Protein AF-A0A854BTZ4-F1 (afdb_monomer)

Solvent-accessible surface area (backbone atoms only — not comparable to full-atom values): 6592 Å² total; per-residue (Å²): 135,83,84,82,66,86,71,86,52,91,55,49,68,60,52,60,68,70,57,70,59,76,93,55,62,86,62,93,75,89,84,86,82,86,55,75,89,82,40,83,89,51,96,61,85,88,71,92,70,82,75,73,60,47,76,40,60,68,85,58,55,70,68,63,51,50,58,51,47,55,53,28,57,77,69,72,34,46,45,29,44,32,43,68,36,81,88,43,100,74,53,46,79,46,70,44,81,106

Structure (mmCIF, N/CA/C/O backbone):
data_AF-A0A854BTZ4-F1
#
_entry.id   AF-A0A854BTZ4-F1
#
loop_
_atom_site.group_PDB
_atom_site.id
_atom_site.type_symbol
_atom_site.label_atom_id
_atom_site.label_alt_id
_atom_site.label_comp_id
_atom_site.label_asym_id
_atom_site.label_entity_id
_atom_site.label_seq_id
_atom_site.pdbx_PDB_ins_code
_atom_site.Cartn_x
_atom_site.Cartn_y
_atom_site.Cartn_z
_atom_site.occupancy
_atom_site.B_iso_or_equiv
_atom_site.auth_seq_id
_atom_site.auth_comp_id
_atom_site.auth_asym_id
_atom_site.auth_atom_id
_atom_site.pdbx_PDB_model_num
ATOM 1 N N . MET A 1 1 ? 33.727 6.574 -13.360 1.00 35.66 1 MET A N 1
ATOM 2 C CA . MET A 1 1 ? 33.778 6.510 -14.837 1.00 35.66 1 MET A CA 1
ATOM 3 C C . MET A 1 1 ? 32.358 6.367 -15.350 1.00 35.66 1 MET A C 1
ATOM 5 O O . MET A 1 1 ? 31.758 5.319 -15.155 1.00 35.66 1 MET A O 1
ATOM 9 N N . GLY A 1 2 ? 31.782 7.439 -15.895 1.00 45.03 2 GLY A N 1
ATOM 10 C CA . GLY A 1 2 ? 30.447 7.389 -16.491 1.00 45.03 2 GLY A CA 1
ATOM 11 C C . GLY A 1 2 ? 30.512 6.659 -17.828 1.00 45.03 2 GLY A C 1
ATOM 12 O O . GLY A 1 2 ? 31.281 7.054 -18.703 1.00 45.03 2 GLY A O 1
ATOM 13 N N . LEU A 1 3 ? 29.741 5.583 -17.973 1.00 44.03 3 LEU A N 1
ATOM 14 C CA . LEU A 1 3 ? 29.588 4.861 -19.233 1.00 44.03 3 LEU A CA 1
ATOM 15 C C . LEU A 1 3 ? 28.814 5.737 -20.227 1.00 44.03 3 LEU A C 1
ATOM 17 O O . LEU A 1 3 ? 27.596 5.639 -20.340 1.00 44.03 3 LEU A O 1
ATOM 21 N N . ASN A 1 4 ? 29.529 6.579 -20.972 1.00 48.88 4 ASN A N 1
ATOM 22 C CA . ASN A 1 4 ? 29.034 7.159 -22.219 1.00 48.88 4 ASN A CA 1
ATOM 23 C C . ASN A 1 4 ? 29.130 6.094 -23.324 1.00 48.88 4 ASN A C 1
ATOM 25 O O . ASN A 1 4 ? 29.910 6.200 -24.268 1.00 48.88 4 ASN A O 1
ATOM 29 N N . ALA A 1 5 ? 28.360 5.015 -23.178 1.00 54.53 5 ALA A N 1
ATOM 30 C CA . ALA A 1 5 ? 28.096 4.129 -24.299 1.00 54.53 5 ALA A CA 1
ATOM 31 C C . ALA A 1 5 ? 27.182 4.889 -25.268 1.00 54.53 5 ALA A C 1
ATOM 33 O O . ALA A 1 5 ? 26.160 5.432 -24.845 1.00 54.53 5 ALA A O 1
ATOM 34 N N . LYS A 1 6 ? 27.534 4.944 -26.560 1.00 53.62 6 LYS A N 1
ATOM 35 C CA . LYS A 1 6 ? 26.601 5.382 -27.608 1.00 53.62 6 LYS A CA 1
ATOM 36 C C . LYS A 1 6 ? 25.420 4.410 -27.608 1.00 53.62 6 LYS A C 1
ATOM 38 O O . LYS A 1 6 ? 25.469 3.348 -28.221 1.00 53.62 6 LYS A O 1
ATOM 43 N N . MET A 1 7 ? 24.389 4.753 -26.847 1.00 60.34 7 MET A N 1
ATOM 44 C CA . MET A 1 7 ? 23.129 4.032 -26.790 1.00 60.34 7 MET A CA 1
ATOM 45 C C . MET A 1 7 ? 22.394 4.297 -28.105 1.00 60.34 7 MET A C 1
ATOM 47 O O . MET A 1 7 ? 21.630 5.249 -28.213 1.00 60.34 7 MET A O 1
ATOM 51 N N . ASN A 1 8 ? 22.645 3.464 -29.117 1.00 75.06 8 ASN A N 1
ATOM 52 C CA . ASN A 1 8 ? 21.898 3.485 -30.386 1.00 75.06 8 ASN A CA 1
ATOM 53 C C . ASN A 1 8 ? 20.433 3.041 -30.209 1.00 75.06 8 ASN A C 1
ATOM 55 O O . ASN A 1 8 ? 19.639 3.085 -31.143 1.00 75.06 8 ASN A O 1
ATOM 59 N N . ASP A 1 9 ? 20.084 2.593 -29.008 1.00 77.50 9 ASP A N 1
ATOM 60 C CA . ASP A 1 9 ? 18.762 2.143 -28.628 1.00 77.50 9 ASP A CA 1
ATOM 61 C C . ASP A 1 9 ? 17.979 3.273 -27.955 1.00 77.50 9 ASP A C 1
ATOM 63 O O . ASP A 1 9 ? 18.139 3.561 -26.766 1.00 77.50 9 ASP A O 1
ATOM 67 N N . THR A 1 10 ? 17.090 3.898 -28.724 1.00 75.81 10 THR A N 1
ATOM 68 C CA . THR A 1 10 ? 16.231 5.001 -28.271 1.00 75.81 10 THR A CA 1
ATOM 69 C C . THR A 1 10 ? 15.344 4.619 -27.079 1.00 75.81 10 THR A C 1
ATOM 71 O O . THR A 1 10 ? 14.941 5.490 -26.310 1.00 75.81 10 THR A O 1
ATOM 74 N N . MET A 1 11 ? 15.055 3.326 -26.885 1.00 74.38 11 MET A N 1
ATOM 75 C CA . MET A 1 11 ? 14.204 2.816 -25.804 1.00 74.38 11 MET A CA 1
ATOM 76 C C . MET A 1 11 ? 14.989 2.218 -24.633 1.00 74.38 11 MET A C 1
ATOM 78 O O . MET A 1 11 ? 14.383 1.606 -23.749 1.00 74.38 11 MET A O 1
ATOM 82 N N . TYR A 1 12 ? 16.314 2.384 -24.590 1.00 79.81 12 TYR A N 1
ATOM 83 C CA . TYR A 1 12 ? 17.165 1.753 -23.580 1.00 79.81 12 TYR A CA 1
ATOM 84 C C . TYR A 1 12 ? 16.660 1.970 -22.147 1.00 79.81 12 TYR A C 1
ATOM 86 O O . TYR A 1 12 ? 16.472 1.007 -21.404 1.00 79.81 12 TYR A O 1
ATOM 94 N N . TYR A 1 13 ? 16.370 3.220 -21.772 1.00 74.31 13 TYR A N 1
ATOM 95 C CA . TYR A 1 13 ? 15.904 3.553 -20.424 1.00 74.31 13 TYR A CA 1
ATOM 96 C C . TYR A 1 13 ? 14.564 2.897 -20.091 1.00 74.31 13 TYR A C 1
ATOM 98 O O . TYR A 1 13 ? 14.404 2.364 -18.998 1.00 74.31 13 TYR A O 1
ATOM 106 N N . THR A 1 14 ? 13.620 2.878 -21.034 1.00 76.19 14 THR A N 1
ATOM 107 C CA . THR A 1 14 ? 12.326 2.211 -20.848 1.00 76.19 14 THR A CA 1
ATOM 108 C C . THR A 1 14 ? 12.513 0.714 -20.637 1.00 76.19 14 THR A C 1
ATOM 110 O O . THR A 1 14 ? 11.947 0.156 -19.702 1.00 76.19 14 THR A O 1
ATOM 113 N N . LYS A 1 15 ? 13.352 0.061 -21.449 1.00 81.94 15 LYS A N 1
ATOM 114 C CA . LYS A 1 15 ? 13.636 -1.371 -21.299 1.00 81.94 15 LYS A CA 1
ATOM 115 C C . LYS A 1 15 ? 14.312 -1.669 -19.967 1.00 81.94 15 LYS A C 1
ATOM 117 O O . LYS A 1 15 ? 13.815 -2.506 -19.223 1.00 81.94 15 LYS A O 1
ATOM 122 N N . ALA A 1 16 ? 15.371 -0.944 -19.620 1.00 80.25 16 ALA A N 1
ATOM 123 C CA . ALA A 1 16 ? 16.064 -1.111 -18.344 1.00 80.25 16 ALA A CA 1
ATOM 124 C C . ALA A 1 16 ? 15.112 -0.970 -17.145 1.00 80.25 16 ALA A C 1
ATOM 126 O O . ALA A 1 16 ? 15.215 -1.721 -16.181 1.00 80.25 16 ALA A O 1
ATOM 127 N N . ALA A 1 17 ? 14.154 -0.048 -17.225 1.00 77.00 17 ALA A N 1
ATOM 128 C CA . ALA A 1 17 ? 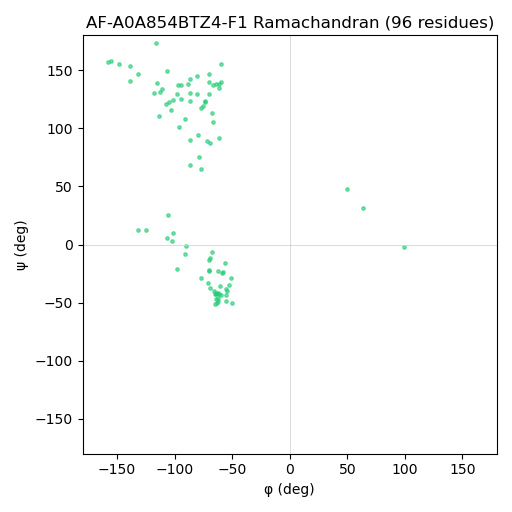13.206 0.188 -16.151 1.00 77.00 17 ALA A CA 1
ATOM 129 C C . ALA A 1 17 ? 12.088 -0.878 -16.084 1.00 77.00 17 ALA A C 1
ATOM 131 O O . ALA A 1 17 ? 11.602 -1.193 -14.994 1.00 77.00 17 ALA A O 1
ATOM 132 N N . LEU A 1 18 ? 11.723 -1.492 -17.216 1.00 80.19 18 LEU A N 1
ATOM 133 C CA . LEU A 1 18 ? 10.804 -2.638 -17.277 1.00 80.19 18 LEU A CA 1
ATOM 134 C C . LEU A 1 18 ? 11.427 -3.924 -16.717 1.00 80.19 18 LEU A C 1
ATOM 136 O O . LEU A 1 18 ? 10.722 -4.729 -16.111 1.00 80.19 18 LEU A O 1
ATOM 140 N N . TYR A 1 19 ? 12.738 -4.117 -16.878 1.00 81.50 19 TYR A N 1
ATOM 141 C CA . TYR A 1 19 ? 13.414 -5.289 -16.331 1.00 81.50 19 TYR A CA 1
ATOM 142 C C . TYR A 1 19 ? 13.572 -5.175 -14.807 1.00 81.50 19 TYR A C 1
ATOM 144 O O . TYR A 1 19 ? 14.119 -4.219 -14.255 1.00 81.50 19 TYR A O 1
ATOM 152 N N . LYS A 1 20 ? 13.048 -6.172 -14.090 1.00 78.56 20 LYS A N 1
ATOM 153 C CA . LYS A 1 20 ? 13.197 -6.311 -12.638 1.00 78.56 20 LYS A CA 1
ATOM 154 C C . LYS A 1 20 ? 14.378 -7.230 -12.347 1.00 78.56 20 LYS A C 1
ATOM 156 O O . LYS A 1 20 ? 14.544 -8.248 -13.013 1.00 78.56 20 LYS A O 1
ATOM 161 N N . SER A 1 21 ? 15.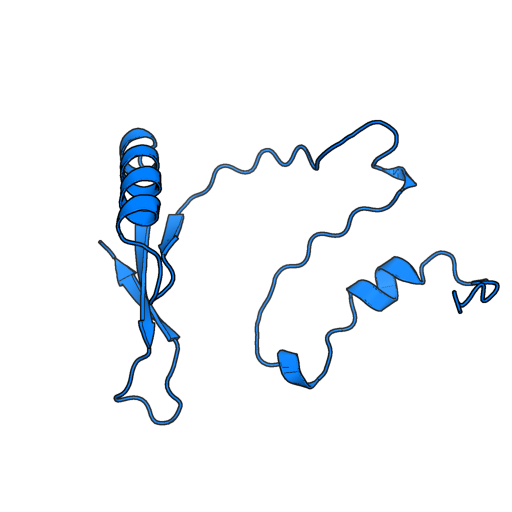200 -6.873 -11.361 1.00 81.19 21 SER A N 1
ATOM 162 C CA . SER A 1 21 ? 16.261 -7.774 -10.904 1.00 81.19 21 SER A CA 1
ATOM 163 C C . SER A 1 21 ? 15.631 -9.067 -10.357 1.00 81.19 21 SER A C 1
ATOM 165 O O . SER A 1 21 ? 14.636 -8.966 -9.630 1.00 81.19 21 SER A O 1
ATOM 167 N N . PRO A 1 22 ? 16.186 -10.257 -10.662 1.00 84.00 22 PRO A N 1
ATOM 168 C CA . PRO A 1 22 ? 15.623 -11.540 -10.231 1.00 84.00 22 PRO A CA 1
ATOM 169 C C . PRO A 1 22 ? 15.365 -11.617 -8.723 1.00 84.00 22 PRO A C 1
ATOM 171 O O . PRO A 1 22 ? 14.357 -12.168 -8.292 1.00 84.00 22 PRO A O 1
ATOM 174 N N . GLN A 1 23 ? 16.225 -10.981 -7.921 1.00 78.75 23 GLN A N 1
ATOM 175 C CA . GLN A 1 23 ? 16.097 -10.953 -6.462 1.00 78.75 23 GLN A CA 1
ATOM 176 C C . GLN A 1 23 ? 14.804 -10.273 -5.975 1.00 78.75 23 GLN A C 1
ATOM 178 O O . GLN A 1 23 ? 14.352 -10.567 -4.881 1.00 78.75 23 GLN A O 1
ATOM 183 N N . TRP A 1 24 ? 14.185 -9.405 -6.785 1.00 75.56 24 TRP A N 1
ATOM 184 C CA . TRP A 1 24 ? 12.937 -8.709 -6.453 1.00 75.56 24 TRP A CA 1
ATOM 185 C C . TRP A 1 24 ? 11.732 -9.264 -7.232 1.00 75.56 24 TRP A C 1
ATOM 187 O O . TRP A 1 24 ? 10.636 -8.713 -7.159 1.00 75.56 24 TRP A O 1
ATOM 197 N N . GLN A 1 25 ? 11.894 -10.345 -8.003 1.00 82.44 25 GLN A N 1
ATOM 198 C CA . GLN A 1 25 ? 10.842 -10.876 -8.882 1.00 82.44 25 GLN A CA 1
ATOM 199 C C . GLN A 1 25 ? 9.558 -11.266 -8.128 1.00 82.44 25 GLN A C 1
ATOM 201 O O . GLN A 1 25 ? 8.477 -11.261 -8.714 1.00 82.44 25 GLN A O 1
ATOM 206 N N . TYR A 1 26 ? 9.663 -11.577 -6.834 1.00 78.38 26 TYR A N 1
ATOM 207 C CA . TYR A 1 26 ? 8.525 -11.980 -6.011 1.00 78.38 26 TYR A CA 1
ATOM 208 C C . TYR A 1 26 ? 7.533 -10.841 -5.723 1.00 78.38 26 TYR A C 1
ATOM 210 O O . TYR A 1 26 ? 6.368 -11.123 -5.438 1.00 78.38 26 TYR A O 1
ATOM 218 N N . GLU A 1 27 ? 7.940 -9.569 -5.795 1.00 79.81 27 GLU A N 1
ATOM 219 C CA . GLU A 1 27 ? 7.011 -8.470 -5.515 1.00 79.81 27 GLU A CA 1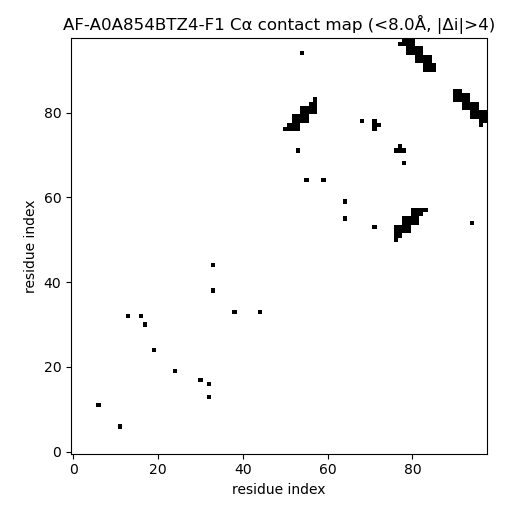
ATOM 220 C C . GLU A 1 27 ? 6.236 -8.065 -6.768 1.00 79.81 27 GLU A C 1
ATOM 222 O O . GLU A 1 27 ? 6.805 -7.775 -7.827 1.00 79.81 27 GLU A O 1
ATOM 227 N N . LYS A 1 28 ? 4.918 -7.970 -6.608 1.00 73.94 28 LYS A N 1
ATOM 228 C CA . LYS A 1 28 ? 4.001 -7.462 -7.625 1.00 73.94 28 LYS A CA 1
ATOM 229 C C . LYS A 1 28 ? 3.917 -5.942 -7.497 1.00 73.94 28 LYS A C 1
ATOM 231 O O . LYS A 1 28 ? 3.101 -5.429 -6.738 1.00 73.94 28 LYS A O 1
ATOM 236 N N . GLU A 1 29 ? 4.787 -5.236 -8.211 1.00 73.12 29 GLU A N 1
ATOM 237 C CA . GLU A 1 29 ? 4.886 -3.773 -8.160 1.00 73.12 29 GLU A CA 1
ATOM 238 C C . GLU A 1 29 ? 4.322 -3.110 -9.418 1.00 73.12 29 GLU A C 1
ATOM 240 O O . GLU A 1 29 ? 4.451 -3.632 -10.526 1.00 73.12 29 GLU A O 1
ATOM 245 N N . TRP A 1 30 ? 3.783 -1.903 -9.247 1.00 67.69 30 TRP A N 1
ATOM 246 C CA . TRP A 1 30 ? 3.507 -0.980 -10.345 1.00 67.69 30 TRP A CA 1
ATOM 247 C C . TRP A 1 30 ? 4.658 0.024 -10.444 1.00 67.69 30 TRP A C 1
ATOM 249 O O . TRP A 1 30 ? 5.025 0.637 -9.443 1.00 67.69 30 TRP A O 1
ATOM 259 N N . ARG A 1 31 ? 5.230 0.209 -11.640 1.00 72.62 31 ARG A N 1
ATOM 260 C CA . ARG A 1 31 ? 6.309 1.180 -11.884 1.00 72.62 31 ARG A CA 1
ATOM 261 C C . ARG A 1 31 ? 5.817 2.306 -12.784 1.00 72.62 31 ARG A C 1
ATOM 263 O O . ARG A 1 31 ? 5.240 2.052 -13.837 1.00 72.62 31 ARG A O 1
ATOM 270 N N . LEU A 1 32 ? 6.078 3.543 -12.376 1.00 70.62 32 LEU A N 1
ATOM 271 C CA . LEU A 1 32 ? 5.825 4.744 -13.168 1.00 70.62 32 LEU A CA 1
ATOM 272 C C . LEU A 1 32 ? 7.163 5.266 -13.697 1.00 70.62 32 LEU A C 1
ATOM 274 O O . LEU A 1 32 ? 8.066 5.551 -12.912 1.00 70.62 32 LEU A O 1
ATOM 278 N N . PHE A 1 33 ? 7.293 5.395 -15.019 1.00 70.31 33 PHE A N 1
ATOM 279 C CA . PHE A 1 33 ? 8.505 5.912 -15.657 1.00 70.31 33 PHE A CA 1
ATOM 280 C C . PHE A 1 33 ? 8.246 7.276 -16.283 1.00 70.31 33 PHE A C 1
ATOM 282 O O . PHE A 1 33 ? 7.273 7.470 -17.011 1.00 70.31 33 PHE A O 1
ATOM 289 N N . LEU A 1 34 ? 9.160 8.207 -16.036 1.00 62.09 34 LEU A N 1
ATOM 290 C CA . LEU A 1 34 ? 9.210 9.496 -16.708 1.00 62.09 34 LEU A CA 1
ATOM 291 C C . LEU A 1 34 ? 10.166 9.415 -17.894 1.00 62.09 34 LEU A C 1
ATOM 293 O O . LEU A 1 34 ? 11.333 9.069 -17.724 1.00 62.09 34 LEU A O 1
ATOM 297 N N . ASN A 1 35 ? 9.691 9.769 -19.087 1.00 59.19 35 ASN A N 1
ATOM 298 C CA . ASN A 1 35 ? 10.565 10.035 -20.226 1.00 59.19 35 ASN A CA 1
ATOM 299 C C . ASN A 1 35 ? 10.788 11.549 -20.341 1.00 59.19 35 ASN A C 1
ATOM 301 O O . ASN A 1 35 ? 9.839 12.325 -20.235 1.00 59.19 35 ASN A O 1
ATOM 305 N N . LYS A 1 36 ? 12.036 11.946 -20.608 1.00 54.19 36 LYS A N 1
ATOM 306 C CA . LYS A 1 36 ? 12.505 13.326 -20.787 1.00 54.19 36 LYS A CA 1
ATOM 307 C C . LYS A 1 36 ? 11.664 14.126 -21.795 1.00 54.19 36 LYS A C 1
ATOM 309 O O . LYS A 1 36 ? 11.517 15.329 -21.622 1.00 54.19 36 LYS A O 1
ATOM 314 N N . ASN A 1 37 ? 11.060 13.465 -22.789 1.00 55.56 37 ASN A N 1
ATOM 315 C CA . ASN A 1 37 ? 10.169 14.102 -23.771 1.00 55.56 37 ASN A CA 1
ATOM 316 C C . ASN A 1 37 ? 8.814 14.559 -23.185 1.00 55.56 37 ASN A C 1
ATOM 318 O O . ASN A 1 37 ? 8.195 15.454 -23.744 1.00 55.56 37 ASN A O 1
ATOM 322 N N . ASN A 1 38 ? 8.374 13.991 -22.055 1.00 52.59 38 ASN A N 1
ATOM 323 C CA . ASN A 1 38 ? 7.121 14.340 -21.365 1.00 52.59 38 ASN A CA 1
ATOM 324 C C . ASN A 1 38 ? 7.332 15.241 -20.130 1.00 52.59 38 ASN A C 1
ATOM 326 O O . ASN A 1 38 ? 6.377 15.515 -19.408 1.00 52.59 38 ASN A O 1
ATOM 330 N N . SER A 1 39 ? 8.567 15.669 -19.841 1.00 52.44 39 SER A N 1
ATOM 331 C CA . SER A 1 39 ? 8.920 16.311 -18.565 1.00 52.44 39 SER A CA 1
ATOM 332 C C . SER A 1 39 ? 9.724 17.607 -18.705 1.00 52.44 39 SER A C 1
ATOM 334 O O . SER A 1 39 ? 10.290 18.079 -17.719 1.00 52.44 39 SER A O 1
ATOM 336 N N . ILE A 1 40 ? 9.828 18.187 -19.906 1.00 49.03 40 ILE A N 1
ATOM 337 C CA . ILE A 1 40 ? 10.536 19.461 -20.092 1.00 49.03 40 ILE A CA 1
ATOM 338 C C . ILE A 1 40 ? 9.742 20.558 -19.364 1.00 49.03 40 ILE A C 1
ATOM 340 O O . ILE A 1 40 ? 8.676 20.961 -19.815 1.00 49.03 40 ILE A O 1
ATOM 344 N N . GLY A 1 41 ? 10.254 21.004 -18.212 1.00 57.41 41 GLY A N 1
ATOM 345 C CA . GLY A 1 41 ? 9.669 22.076 -17.394 1.00 57.41 41 GLY A CA 1
ATOM 346 C C . GLY A 1 41 ? 8.838 21.630 -16.183 1.00 57.41 41 GLY A C 1
ATOM 347 O O . GLY A 1 41 ? 8.399 22.483 -15.418 1.00 57.41 41 GLY A O 1
ATOM 348 N N . LEU A 1 42 ? 8.645 20.325 -15.957 1.00 55.44 42 LEU A N 1
ATOM 349 C CA . LEU A 1 42 ? 7.906 19.803 -14.798 1.00 55.44 42 LEU A CA 1
ATOM 350 C C . LEU A 1 42 ? 8.875 19.262 -13.739 1.00 55.44 42 LEU A C 1
ATOM 352 O O . LEU A 1 42 ? 9.573 18.277 -13.969 1.00 55.44 42 LEU A O 1
ATOM 356 N N . SER A 1 43 ? 8.896 19.888 -12.557 1.00 59.00 43 SER A N 1
ATOM 357 C CA . SER A 1 43 ? 9.669 19.428 -11.388 1.00 59.00 43 SER A CA 1
ATOM 358 C C . SER A 1 43 ? 9.105 18.150 -10.755 1.00 59.00 43 SER A C 1
ATOM 360 O O . SER A 1 43 ? 9.770 17.517 -9.937 1.00 59.00 43 SER A O 1
ATOM 362 N N . SER A 1 44 ? 7.878 17.766 -11.119 1.00 57.94 44 SER A N 1
ATOM 363 C CA . SER A 1 44 ? 7.194 16.578 -10.616 1.00 57.94 44 SER A CA 1
ATOM 364 C C . SER A 1 44 ? 6.135 16.069 -11.598 1.00 57.94 44 SER A C 1
ATOM 366 O O . SER A 1 44 ? 5.635 16.800 -12.453 1.00 57.94 44 SER A O 1
ATOM 368 N N . LEU A 1 45 ? 5.791 14.789 -11.464 1.00 58.78 45 LEU A N 1
ATOM 369 C CA . LEU A 1 45 ? 4.642 14.173 -12.119 1.00 58.78 45 LEU A CA 1
ATOM 370 C C . LEU A 1 45 ? 3.347 14.754 -11.542 1.00 58.78 45 LEU A C 1
ATOM 372 O O . LEU A 1 45 ? 3.012 14.473 -10.393 1.00 58.78 45 LEU A O 1
ATOM 376 N N . ASN A 1 46 ? 2.587 15.505 -12.340 1.00 60.12 46 ASN A N 1
ATOM 377 C CA . ASN A 1 46 ? 1.238 15.919 -11.955 1.00 60.12 46 ASN A CA 1
ATOM 378 C C . ASN A 1 46 ? 0.253 14.756 -12.170 1.00 60.12 46 ASN A C 1
ATOM 380 O O . ASN A 1 46 ? -0.479 14.706 -13.157 1.00 60.12 46 ASN A O 1
ATOM 384 N N . ILE A 1 47 ? 0.298 13.768 -11.275 1.00 64.38 47 ILE A N 1
ATOM 385 C CA . ILE A 1 47 ? -0.631 12.636 -11.264 1.00 64.38 47 ILE A CA 1
ATOM 386 C C . ILE A 1 47 ? -1.820 13.001 -10.374 1.00 64.38 47 ILE A C 1
ATOM 388 O O . ILE A 1 47 ? -1.716 13.021 -9.149 1.00 64.38 47 ILE A O 1
ATOM 392 N N . GLN A 1 48 ? -2.975 13.254 -10.991 1.00 68.44 48 GLN A N 1
ATOM 393 C CA . GLN A 1 48 ? -4.236 13.489 -10.284 1.00 68.44 48 GLN A CA 1
ATOM 394 C C . GLN A 1 48 ? -4.947 12.162 -9.986 1.00 68.44 48 GLN A C 1
ATOM 396 O O . GLN A 1 48 ? -5.991 11.853 -10.554 1.00 68.44 48 GLN A O 1
ATOM 401 N N . ILE A 1 49 ? -4.369 11.349 -9.100 1.00 76.81 49 ILE A N 1
ATOM 402 C CA . ILE A 1 49 ? -5.025 10.132 -8.603 1.00 76.81 49 ILE A CA 1
ATOM 403 C C . ILE A 1 49 ? -5.448 10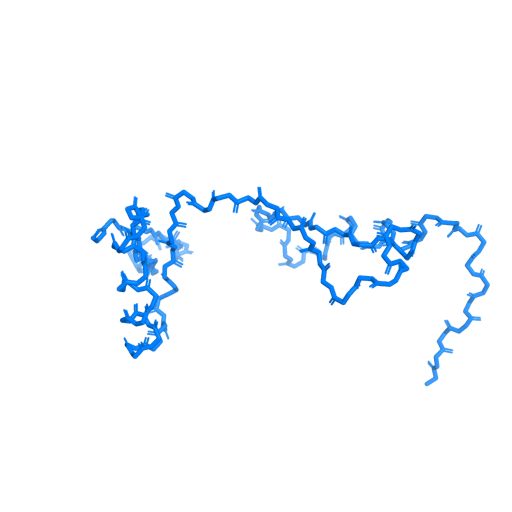.368 -7.159 1.00 76.81 49 ILE A C 1
ATOM 405 O O . ILE A 1 49 ? -4.616 10.631 -6.291 1.00 76.81 49 ILE A O 1
ATOM 409 N N . LYS A 1 50 ? -6.753 10.251 -6.891 1.00 82.25 50 LYS A N 1
ATOM 410 C CA . LYS A 1 50 ? -7.270 10.294 -5.523 1.00 82.25 50 LYS A CA 1
ATOM 411 C C . LYS A 1 50 ? -6.954 8.961 -4.828 1.00 82.25 50 LYS A C 1
ATOM 413 O O . LYS A 1 50 ? -7.432 7.924 -5.293 1.00 82.25 50 LYS A O 1
ATOM 418 N N . PRO A 1 51 ? -6.185 8.953 -3.726 1.00 86.25 51 PRO A N 1
ATOM 419 C CA . PRO A 1 51 ? -5.921 7.727 -2.982 1.00 86.25 51 PRO A CA 1
ATOM 420 C C . PRO A 1 51 ? -7.218 7.162 -2.387 1.00 86.25 51 PRO A C 1
ATOM 422 O O . PRO A 1 51 ? -8.046 7.902 -1.856 1.00 86.25 51 PRO A O 1
ATOM 425 N N . ILE A 1 52 ? -7.382 5.840 -2.469 1.00 93.12 52 ILE A N 1
ATOM 426 C CA . ILE A 1 52 ? -8.558 5.117 -1.948 1.00 93.12 52 ILE A CA 1
ATOM 427 C C . ILE A 1 52 ? -8.320 4.502 -0.562 1.00 93.12 52 ILE A C 1
ATOM 429 O O . ILE A 1 52 ? -9.277 4.196 0.154 1.00 93.12 52 ILE A O 1
ATOM 433 N N . ALA A 1 53 ? -7.052 4.304 -0.196 1.00 94.69 53 ALA A N 1
ATOM 434 C CA . ALA A 1 53 ? -6.629 3.722 1.068 1.00 94.69 53 ALA A CA 1
ATOM 435 C C . ALA A 1 53 ? -5.182 4.113 1.410 1.00 94.69 53 ALA A C 1
ATOM 437 O O . ALA A 1 53 ? -4.389 4.407 0.514 1.00 94.69 53 ALA A O 1
ATOM 438 N N . VAL A 1 54 ? -4.841 4.053 2.697 1.00 94.75 54 VAL A N 1
ATOM 439 C CA . VAL A 1 54 ? -3.485 4.189 3.238 1.00 94.75 54 VAL A CA 1
ATOM 440 C C . VAL A 1 54 ? -3.100 2.889 3.939 1.00 94.75 54 VAL A C 1
ATOM 442 O O . VAL A 1 54 ? -3.855 2.381 4.767 1.00 94.75 54 VAL A O 1
ATOM 445 N N . TYR A 1 55 ? -1.915 2.367 3.621 1.00 95.69 55 TYR A N 1
ATOM 446 C CA . TYR A 1 55 ? -1.325 1.197 4.270 1.00 95.69 55 TYR A CA 1
ATOM 447 C C . TYR A 1 55 ? -0.075 1.631 5.031 1.00 95.69 55 TYR A C 1
ATOM 449 O O . TYR A 1 55 ? 0.927 2.014 4.431 1.00 95.69 55 TYR A O 1
ATOM 457 N N . TYR A 1 56 ? -0.139 1.591 6.357 1.00 95.31 56 TYR A N 1
ATOM 458 C CA . TYR A 1 56 ? 0.989 1.926 7.217 1.00 95.31 56 TYR A CA 1
ATOM 459 C C . TYR A 1 56 ? 1.938 0.740 7.318 1.00 95.31 56 TYR A C 1
ATOM 461 O O . TYR A 1 56 ? 1.504 -0.367 7.641 1.00 95.31 56 TYR A O 1
ATOM 469 N N . GLY A 1 57 ? 3.231 0.977 7.091 1.00 92.94 57 GLY A N 1
ATOM 470 C CA . GLY A 1 57 ? 4.267 -0.028 7.323 1.00 92.94 57 GLY A CA 1
ATOM 471 C C . GLY A 1 57 ? 4.301 -0.485 8.785 1.00 92.94 57 GLY A C 1
ATOM 472 O O . GLY A 1 57 ? 3.877 0.251 9.681 1.00 92.94 57 GLY A O 1
ATOM 473 N N . ASN A 1 58 ? 4.805 -1.700 9.023 1.00 88.81 58 ASN A N 1
ATOM 474 C CA . ASN A 1 58 ? 4.867 -2.305 10.361 1.00 88.81 58 ASN A CA 1
ATOM 475 C C . ASN A 1 58 ? 5.607 -1.411 11.370 1.00 88.81 58 ASN A C 1
ATOM 477 O O . ASN A 1 58 ? 5.101 -1.183 12.464 1.00 88.81 58 ASN A O 1
ATOM 481 N N . ASP A 1 59 ? 6.737 -0.836 10.950 1.00 89.56 59 ASP A N 1
ATOM 482 C CA . ASP A 1 59 ? 7.651 -0.080 11.820 1.00 89.56 59 ASP A CA 1
ATOM 483 C C . ASP A 1 59 ? 7.577 1.439 11.595 1.00 89.56 59 ASP A C 1
ATOM 485 O O . ASP A 1 59 ? 8.533 2.181 11.823 1.00 89.56 59 ASP A O 1
ATOM 489 N N . MET A 1 60 ? 6.437 1.932 11.105 1.00 91.62 60 MET A N 1
ATOM 490 C CA . MET A 1 60 ? 6.245 3.364 10.896 1.00 91.62 60 MET A CA 1
ATOM 491 C C . MET A 1 60 ? 6.219 4.123 12.229 1.00 91.62 60 MET A C 1
ATOM 493 O O . MET A 1 60 ? 5.550 3.712 13.178 1.00 91.62 60 MET A O 1
ATOM 497 N N . SER A 1 61 ? 6.889 5.279 12.289 1.00 94.69 61 SER A N 1
ATOM 498 C CA . SER A 1 61 ? 6.894 6.105 13.500 1.00 94.69 61 SER A CA 1
ATOM 499 C C . SER A 1 61 ? 5.479 6.550 13.891 1.00 94.69 61 SER A C 1
ATOM 501 O O . SER A 1 61 ? 4.662 6.932 13.046 1.00 94.69 61 SER A O 1
ATOM 503 N N . ALA A 1 62 ? 5.195 6.543 15.197 1.00 93.69 62 ALA A N 1
ATOM 504 C CA . ALA A 1 62 ? 3.878 6.902 15.722 1.00 93.69 62 ALA A CA 1
ATOM 505 C C . ALA A 1 62 ? 3.472 8.344 15.364 1.00 93.69 62 ALA A C 1
ATOM 507 O O . ALA A 1 62 ? 2.307 8.601 15.065 1.00 93.69 62 ALA A O 1
ATOM 508 N N . ILE A 1 63 ? 4.439 9.269 15.342 1.00 96.44 63 ILE A N 1
ATOM 509 C CA . ILE A 1 63 ? 4.217 10.678 14.990 1.00 96.44 63 ILE A CA 1
ATOM 510 C C . ILE A 1 63 ? 3.781 10.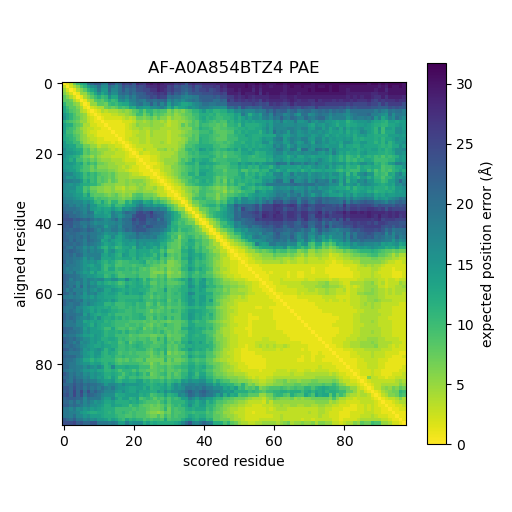799 13.526 1.00 96.44 63 ILE A C 1
ATOM 512 O O . ILE A 1 63 ? 2.735 11.381 13.248 1.00 96.44 63 ILE A O 1
ATOM 516 N N . ASN A 1 64 ? 4.525 10.193 12.594 1.00 95.06 64 ASN A N 1
ATOM 517 C CA . ASN A 1 64 ? 4.188 10.268 11.170 1.00 95.06 64 ASN A CA 1
ATOM 518 C C . ASN A 1 64 ? 2.864 9.564 10.879 1.00 95.06 64 ASN A C 1
ATOM 520 O O . ASN A 1 64 ? 2.047 10.072 10.114 1.00 95.06 64 ASN A O 1
ATOM 524 N N . LYS A 1 65 ? 2.623 8.415 11.522 1.00 95.19 65 LYS A N 1
ATOM 525 C CA . LYS A 1 65 ? 1.353 7.702 11.401 1.00 95.19 65 LYS A CA 1
ATOM 526 C C . LYS A 1 65 ? 0.179 8.567 11.856 1.00 95.19 65 LYS A C 1
ATOM 528 O O . LYS A 1 65 ? -0.837 8.590 11.172 1.00 95.19 65 LYS A O 1
ATOM 533 N N . LYS A 1 66 ? 0.313 9.294 12.970 1.00 96.19 66 LYS A N 1
ATOM 534 C CA . LYS A 1 66 ? -0.738 10.195 13.463 1.00 96.19 66 LYS A CA 1
ATOM 535 C C . LYS A 1 66 ? -1.038 11.312 12.465 1.00 96.19 66 LYS A C 1
ATOM 537 O O . LYS A 1 66 ? -2.194 11.480 12.101 1.00 96.19 66 LYS A O 1
ATOM 542 N N . ILE A 1 67 ? -0.003 11.989 11.962 1.00 97.19 67 ILE A N 1
ATOM 543 C CA . ILE A 1 67 ? -0.148 13.059 10.961 1.00 97.19 67 ILE A CA 1
ATOM 544 C C . ILE A 1 67 ? -0.912 12.553 9.730 1.00 97.19 67 IL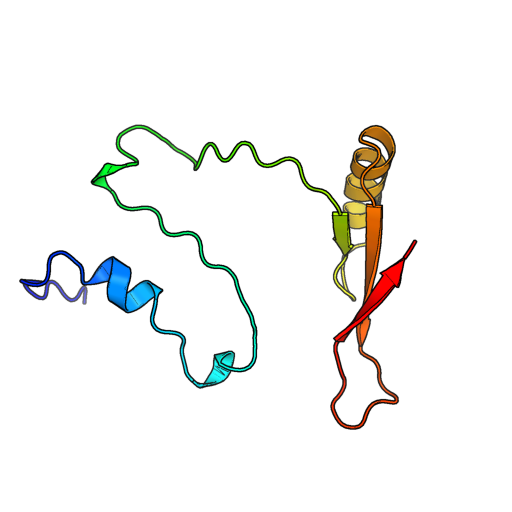E A C 1
ATOM 546 O O . ILE A 1 67 ? -1.866 13.185 9.286 1.00 97.19 67 ILE A O 1
ATOM 550 N N . ILE A 1 68 ? -0.525 11.394 9.189 1.00 95.50 68 ILE A N 1
ATOM 551 C CA . ILE A 1 68 ? -1.188 10.831 8.006 1.00 95.50 68 ILE A CA 1
ATOM 552 C C . ILE A 1 68 ? -2.609 10.360 8.334 1.00 95.50 68 ILE A C 1
ATOM 554 O O . ILE A 1 68 ? -3.503 10.543 7.512 1.00 95.50 68 ILE A O 1
ATOM 558 N N . SER A 1 69 ? -2.833 9.798 9.523 1.00 95.81 69 SER A N 1
ATOM 559 C CA . SER A 1 69 ? -4.157 9.341 9.956 1.00 95.81 69 SER A CA 1
ATOM 560 C C . SER A 1 69 ? -5.144 10.493 10.089 1.00 95.81 69 SER A C 1
ATOM 562 O O . SER A 1 69 ? -6.277 10.382 9.625 1.00 95.81 69 SER A O 1
ATOM 564 N N . ASP A 1 70 ? -4.715 11.626 10.645 1.00 97.19 70 ASP A N 1
ATOM 565 C CA . ASP A 1 70 ? -5.562 12.813 10.760 1.00 97.19 70 ASP A CA 1
ATOM 566 C C . ASP A 1 70 ? -5.987 13.314 9.363 1.00 97.19 70 ASP A C 1
ATOM 568 O O . ASP A 1 70 ? -7.173 13.545 9.119 1.00 97.19 70 ASP A O 1
ATOM 572 N N . ILE A 1 71 ? -5.055 13.341 8.400 1.00 95.62 71 ILE A N 1
ATOM 573 C CA . ILE A 1 71 ? -5.336 13.685 6.994 1.00 95.62 71 ILE A CA 1
ATOM 574 C C . ILE A 1 71 ? -6.268 12.653 6.335 1.00 95.62 71 ILE A C 1
ATOM 576 O O . ILE A 1 71 ? -7.175 13.011 5.580 1.00 95.62 71 ILE A O 1
ATOM 580 N N . ALA A 1 72 ? -6.043 11.360 6.579 1.00 95.00 72 ALA A N 1
ATOM 581 C CA . ALA A 1 72 ? -6.840 10.284 5.998 1.00 95.00 72 ALA A CA 1
ATOM 582 C C . ALA A 1 72 ? -8.293 10.348 6.481 1.00 95.00 72 ALA A C 1
ATOM 584 O O . ALA A 1 72 ? -9.207 10.245 5.661 1.00 95.00 72 ALA A O 1
ATOM 585 N N . LYS A 1 73 ? -8.507 10.601 7.777 1.00 94.62 73 LYS A N 1
ATOM 586 C CA . LYS A 1 73 ? -9.834 10.780 8.380 1.00 94.62 73 LYS A CA 1
ATOM 587 C C . LYS A 1 73 ? -10.550 12.000 7.828 1.00 94.62 73 LYS A C 1
ATOM 589 O O . LYS A 1 73 ? -11.699 11.872 7.413 1.00 94.62 73 LYS A O 1
ATOM 594 N N . GLU A 1 74 ? -9.864 13.140 7.748 1.00 96.19 74 GLU A N 1
ATOM 595 C CA . GLU A 1 74 ? -10.406 14.364 7.144 1.00 96.19 74 GLU A CA 1
ATOM 596 C C . GLU A 1 74 ? -10.896 14.108 5.709 1.00 96.19 74 GLU A C 1
ATOM 598 O O . GLU A 1 74 ? -11.955 14.580 5.298 1.00 96.19 74 GLU A O 1
ATOM 603 N N . LYS A 1 75 ? -10.151 13.302 4.944 1.00 93.50 75 LYS A N 1
ATOM 604 C CA . LYS A 1 75 ? -10.453 12.992 3.539 1.00 93.50 75 LYS A CA 1
ATOM 605 C C . LYS A 1 75 ? -11.346 11.761 3.335 1.00 93.50 75 LYS A C 1
ATOM 607 O O . LYS A 1 75 ? -11.649 11.436 2.183 1.00 93.50 75 LYS A O 1
ATOM 612 N N . GLY A 1 76 ? -11.754 11.072 4.404 1.00 94.56 76 GLY A N 1
ATOM 613 C CA . GLY A 1 76 ? -12.556 9.844 4.339 1.00 94.56 76 GLY A CA 1
ATOM 614 C C . GLY A 1 76 ? -11.848 8.667 3.652 1.00 94.56 76 GLY A C 1
ATOM 615 O O . GLY A 1 76 ? -12.491 7.857 2.983 1.00 94.56 76 GLY A O 1
ATOM 616 N N . ILE A 1 77 ? -10.521 8.589 3.761 1.00 96.25 77 ILE A N 1
ATOM 617 C CA . ILE A 1 77 ? -9.689 7.546 3.150 1.00 96.25 77 ILE A CA 1
ATOM 618 C C . ILE A 1 77 ? -9.583 6.353 4.107 1.00 96.25 77 ILE A C 1
ATOM 620 O O . ILE A 1 77 ? -9.417 6.520 5.310 1.00 96.25 77 ILE A O 1
ATOM 624 N N . LYS A 1 78 ? -9.668 5.127 3.576 1.00 97.25 78 LYS A N 1
ATOM 625 C CA . LYS A 1 78 ? -9.580 3.898 4.383 1.00 97.25 78 LYS A CA 1
ATOM 626 C C . LYS A 1 78 ? -8.163 3.686 4.913 1.00 97.25 78 LYS A C 1
ATOM 628 O O . LYS A 1 78 ? -7.203 3.841 4.166 1.00 97.25 78 LYS A O 1
ATOM 633 N N . GLU A 1 79 ? -8.037 3.240 6.154 1.00 97.06 79 GLU A N 1
ATOM 634 C CA . GLU A 1 79 ? -6.744 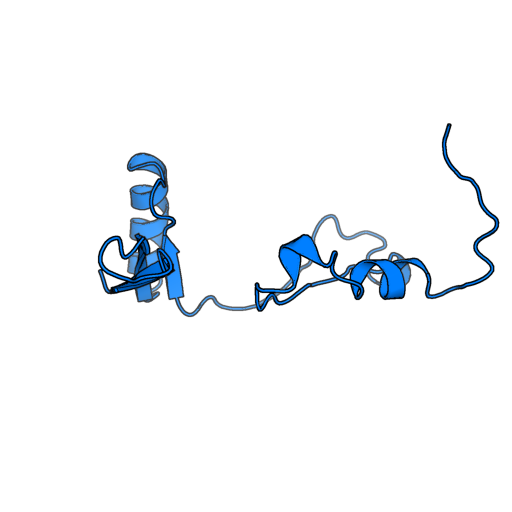3.041 6.808 1.00 97.06 79 GLU A CA 1
ATOM 635 C C . GLU A 1 79 ? -6.488 1.563 7.134 1.00 97.06 79 GLU A C 1
ATOM 637 O O . GLU A 1 79 ? -7.381 0.832 7.575 1.00 97.06 79 GLU A O 1
ATOM 642 N N . TYR A 1 80 ? -5.246 1.119 6.923 1.00 97.00 80 TYR A N 1
ATOM 643 C CA . TYR A 1 80 ? -4.802 -0.246 7.192 1.00 97.00 80 TYR A CA 1
ATOM 644 C C . TYR A 1 80 ? -3.411 -0.259 7.832 1.00 97.00 80 TYR A C 1
ATOM 646 O O . TYR A 1 80 ? -2.524 0.487 7.429 1.00 97.00 80 TYR A O 1
ATOM 654 N N . GLN A 1 81 ? -3.195 -1.144 8.805 1.00 95.44 81 GLN A N 1
ATOM 655 C CA . GLN A 1 81 ? -1.882 -1.417 9.389 1.00 95.44 81 GLN A CA 1
ATOM 656 C C . GLN A 1 81 ? -1.324 -2.704 8.800 1.00 95.44 81 GLN A C 1
ATOM 658 O O . GLN A 1 81 ? -1.957 -3.756 8.921 1.00 95.44 81 GLN A O 1
ATOM 663 N N . MET A 1 82 ? -0.131 -2.628 8.220 1.00 95.25 82 MET A N 1
ATOM 664 C CA . MET A 1 82 ? 0.618 -3.798 7.781 1.00 95.25 82 MET A CA 1
ATOM 665 C C . MET A 1 82 ? 1.332 -4.446 8.967 1.00 95.25 82 MET A C 1
ATOM 667 O O . MET A 1 82 ? 1.768 -3.748 9.884 1.00 95.25 82 MET A O 1
ATOM 671 N N . TYR A 1 83 ? 1.431 -5.771 8.950 1.00 93.12 83 TYR A N 1
ATOM 672 C CA . TYR A 1 83 ? 2.134 -6.560 9.956 1.00 93.12 83 TYR A CA 1
ATOM 673 C C . TYR A 1 83 ? 2.729 -7.827 9.342 1.00 93.12 83 TYR A C 1
ATOM 675 O O . TYR A 1 83 ? 2.247 -8.318 8.320 1.00 93.12 83 TYR A O 1
ATOM 683 N N . ILE A 1 84 ? 3.778 -8.359 9.966 1.00 91.56 84 ILE A N 1
ATOM 684 C CA . ILE A 1 84 ? 4.360 -9.650 9.589 1.00 91.56 84 ILE A CA 1
ATOM 685 C C . ILE A 1 84 ? 3.603 -10.748 10.334 1.00 91.56 84 ILE A C 1
ATOM 687 O O . ILE A 1 84 ? 3.515 -10.729 11.561 1.00 91.56 84 ILE A O 1
ATOM 691 N N . ASP A 1 85 ? 3.051 -11.706 9.595 1.00 91.44 85 ASP A N 1
ATOM 692 C CA . ASP A 1 85 ? 2.430 -12.890 10.173 1.00 91.44 85 ASP A CA 1
ATOM 693 C C . ASP A 1 85 ? 3.501 -13.913 10.559 1.00 91.44 85 ASP A C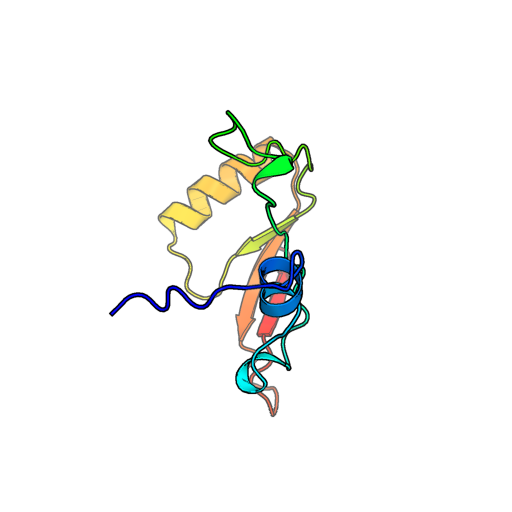 1
ATOM 695 O O . ASP A 1 85 ? 3.938 -14.729 9.741 1.00 91.44 85 ASP A O 1
ATOM 699 N N . THR A 1 86 ? 3.917 -13.857 11.823 1.00 87.94 86 THR A N 1
ATOM 700 C CA . THR A 1 86 ? 4.932 -14.749 12.397 1.00 87.94 86 THR A CA 1
ATOM 701 C C . THR A 1 86 ? 4.464 -16.193 12.553 1.00 87.94 86 THR A C 1
ATOM 703 O O . THR A 1 86 ? 5.297 -17.056 12.803 1.00 87.94 86 THR A O 1
ATOM 706 N N . GLN A 1 87 ? 3.164 -16.467 12.393 1.00 87.94 87 GLN A N 1
ATOM 707 C CA . GLN A 1 87 ? 2.599 -17.820 12.441 1.00 87.94 87 GLN A CA 1
ATOM 708 C C . GLN A 1 87 ? 2.542 -18.479 11.059 1.00 87.94 87 GLN A C 1
ATOM 710 O O . GLN A 1 87 ? 2.209 -19.654 10.946 1.00 87.94 87 GLN A O 1
ATOM 715 N N . SER A 1 88 ? 2.834 -17.728 9.996 1.00 86.44 88 SER A N 1
ATOM 716 C CA . SER A 1 88 ? 2.893 -18.278 8.645 1.00 86.44 88 SER A CA 1
ATOM 717 C C . SER A 1 88 ? 4.277 -18.849 8.341 1.00 86.44 88 SER A C 1
ATOM 719 O O . SER A 1 88 ? 5.289 -18.226 8.658 1.00 86.44 88 SER A O 1
ATOM 721 N N . ASP A 1 89 ? 4.323 -19.963 7.608 1.00 81.00 89 ASP A N 1
ATOM 722 C CA . ASP A 1 89 ? 5.567 -20.648 7.211 1.00 81.00 89 ASP A CA 1
ATOM 723 C C . ASP A 1 89 ? 6.566 -19.764 6.441 1.00 81.00 89 ASP A C 1
ATOM 725 O O . ASP A 1 89 ? 7.725 -20.129 6.256 1.00 81.00 89 ASP A O 1
ATOM 729 N N . ARG A 1 90 ? 6.116 -18.611 5.929 1.00 86.75 90 ARG A N 1
ATOM 730 C CA . ARG A 1 90 ? 6.899 -17.712 5.069 1.00 86.75 90 ARG A CA 1
ATOM 731 C C . ARG A 1 90 ? 6.987 -16.278 5.585 1.00 86.75 90 ARG A C 1
ATOM 733 O O . ARG A 1 90 ? 7.369 -15.409 4.806 1.00 86.75 90 ARG A O 1
ATOM 740 N N . TYR A 1 91 ? 6.608 -16.006 6.837 1.00 82.94 91 TYR A N 1
ATOM 741 C CA . TYR A 1 91 ? 6.580 -14.640 7.388 1.00 82.94 91 TYR A CA 1
ATOM 742 C C . TYR A 1 91 ? 5.840 -13.652 6.470 1.00 82.94 91 TYR A C 1
ATOM 744 O O . TYR A 1 91 ? 6.331 -12.574 6.130 1.00 82.94 91 TYR A O 1
ATOM 752 N N . ALA A 1 92 ? 4.656 -14.050 6.005 1.00 86.38 92 ALA A N 1
ATOM 753 C CA . ALA A 1 92 ? 3.888 -13.284 5.042 1.00 86.38 92 ALA A CA 1
ATOM 754 C C . ALA A 1 92 ? 3.502 -11.910 5.607 1.00 86.38 92 ALA A C 1
ATOM 756 O O . ALA A 1 92 ? 3.002 -11.785 6.726 1.00 86.38 92 ALA A O 1
ATOM 757 N N . MET A 1 93 ? 3.679 -10.871 4.798 1.00 88.31 93 MET A N 1
ATOM 758 C CA . MET A 1 93 ? 3.218 -9.529 5.127 1.00 88.31 93 MET A CA 1
ATOM 759 C C . MET A 1 93 ? 1.703 -9.444 4.901 1.00 88.31 93 MET A C 1
ATOM 761 O O . MET A 1 93 ? 1.216 -9.628 3.785 1.00 88.31 93 MET A O 1
ATOM 765 N N . LYS A 1 94 ? 0.951 -9.182 5.970 1.00 92.12 94 LYS A N 1
ATOM 766 C CA . LYS A 1 94 ? -0.509 -9.031 5.967 1.00 92.12 94 LYS A CA 1
ATOM 767 C C . LYS A 1 94 ? -0.896 -7.611 6.367 1.00 92.12 94 LYS A C 1
ATOM 769 O O . LYS A 1 94 ? -0.054 -6.799 6.741 1.00 92.12 94 LYS A O 1
ATOM 774 N N . TYR A 1 95 ? -2.184 -7.296 6.279 1.00 94.44 95 TYR A N 1
ATOM 775 C CA . TYR A 1 95 ? -2.722 -6.019 6.733 1.00 94.44 95 TYR A CA 1
ATOM 776 C C . TYR A 1 95 ? -4.056 -6.202 7.453 1.00 94.44 95 TYR A C 1
ATOM 778 O O . TYR A 1 95 ? -4.788 -7.161 7.212 1.00 94.44 95 TYR A O 1
ATOM 786 N N . ARG A 1 96 ? -4.377 -5.267 8.348 1.00 94.25 96 ARG A N 1
ATOM 787 C CA . ARG A 1 96 ? -5.663 -5.190 9.053 1.00 94.25 96 ARG A CA 1
ATOM 788 C C . ARG A 1 96 ? -6.213 -3.776 8.992 1.00 94.25 96 ARG A C 1
ATOM 790 O O . ARG A 1 96 ? -5.439 -2.823 8.985 1.00 94.25 96 ARG A O 1
ATOM 797 N N . ARG A 1 97 ? -7.535 -3.646 8.937 1.00 94.06 97 ARG A N 1
ATOM 798 C CA . ARG A 1 97 ? -8.206 -2.342 8.968 1.00 94.06 97 ARG A CA 1
ATOM 799 C C . ARG A 1 97 ? -8.081 -1.720 10.361 1.00 94.06 97 ARG A C 1
ATOM 801 O O . ARG A 1 97 ? -8.066 -2.460 11.346 1.00 94.06 97 ARG A O 1
ATOM 808 N N . ILE A 1 98 ? -7.984 -0.396 10.413 1.00 89.00 98 ILE A N 1
ATOM 809 C CA . ILE A 1 98 ? -7.944 0.413 11.641 1.00 89.00 98 ILE A CA 1
ATOM 810 C C . ILE A 1 98 ? -8.981 1.529 11.580 1.00 89.00 98 ILE A C 1
ATOM 812 O O . ILE A 1 98 ? -9.442 1.834 10.454 1.00 89.00 98 ILE A O 1
#

pLDDT: mean 79.83, std 15.73, range [35.66, 97.25]

Nearest PDB structures (foldseek):
  2zyz-assembly1_A  TM=5.003E-01  e=3.661E-01  Pyrobaculum aerophilum
  8dbe-assembly1_A  TM=4.191E-01  e=3.519E+00  Homo sapiens
  8dbo-assembly1_A  TM=4.191E-01  e=3.519E+00  Homo sapiens

Foldseek 3Di:
DDPPDPCPPPCVVVVVQPDDDPVCVPDDDDDDDDDPVNPVPNPDDPDPDDAQADEAEQPDDPVVVVVVVVVCVVVVHWYKYWDQDPVDPVSDIDIDTD

Organism: NCBI:txid310297

Secondary structure (DSSP, 8-state):
---------TTHHHHHHHPPPGGGTTS--------GGG-TT-SS--------EEEE-TT--HHHHHHHHHHHHHTT-EEEEEEE-TTSTT--EEEEE-

Sequence (98 aa):
MGLNAKMNDTMYYTKAALYKSPQWQYEKEWRLFLNKNNSIGLSSLNIQIKPIAVYYGNDMSAINKKIISDIAKEKGIKEYQMYIDTQSDRYAMKYRRI

Radius of gyration: 19.28 Å; Cα contacts (8 Å, |Δi|>4): 71; chains: 1; bounding box: 46×43×46 Å

Mean predicted aligned error: 11.14 Å

=== Feature glossary ===
Feature key, reading from the visual/contextual features back to the raw sequence:

Rendered structure images. Six rendered views show the 3D structure from the faces of a cube — i.e. along ±x, ±y, ±z. Rendering representation is drawn randomly per protein from cartoon (secondary-structure ribbons), sticks (backbone bonds), or molecular surface; coloring is either N→C rainbow (blue at the N-terminus through red at the C-terminus) or one color per chain.

Contact-map, Ramachandran, and PAE plots. The contact map is a binary N×N matrix image: pixel (i, j) is dark where Cα_i and Cα_j are within 8 Å and |i−j|>4. Because the |i−j|>4 filter removes local helical contacts, off-diagonal stripes parallel to the main diagonal indicate parallel β-sheets; stripes perpendicular to it indicate antiparallel β-sheets. The Ramachandran plot scatters every residue's (φ, ψ) pair against the sterically allowed regions. The PAE heatmap renders the predicted-aligned-error matrix.

InterPro / GO / CATH / organism. Database cross-references. InterPro integrates a dozen domain/family signature databases into unified entries with residue-range hits. GO terms attach function/process/location labels with evidence codes. CATH codes position the fold in a four-level structural taxonomy. Organism is the NCBI-taxonomy species name.

Nearest PDB structures. The Foldseek neighbor list gives the closest experimentally determined structures in the PDB, ranked by structural alignment. TM-score near 1 means near-identical fold; near 0.3 means only rough topology match. This is how one finds what a novel AlphaFold prediction most resembles in the solved-structure universe.

Predicted aligned error. PAE(i, j) answers: if I align the predicted and true structures on residue i, how far off (in Å) do I expect residue j to be? A block-diagonal PAE matrix with low values on the blocks and high values off-diagonal is the signature of a mu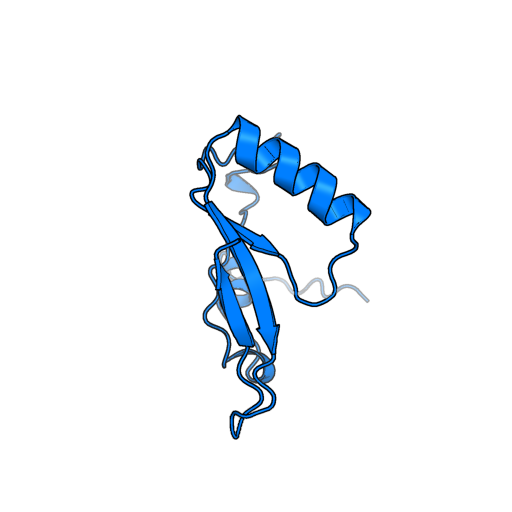lti-domain protein with confidently predicted domains but uncertain inter-domain orientation.

Solvent-accessible surface area. Accessible surface area quantifies burial. A residue with SASA near zero is packed into the hydrophobic core; one with SASA >100 Å² sits on the surface. Computed here via the Shrake–Rupley numerical algorithm with a 1.4 Å probe.

B-factor. B-factor (Debye–Waller factor) reflects atomic displacement in the crystal lattice. It is an experimental observable (units Å²), not a prediction; low values mean the atom is pinned down, high values mean it moves or is heterogeneous across the crystal.

pLDDT. For AlphaFold models, the B-factor field carries pLDDT — the model's own estimate of local accuracy on a 0–100 scale. Regions with pLDDT<50 should be treated as essentially unmodeled; they often correspond to intrinsically disordered segments.

Backbone torsions (φ/ψ). φ (phi) and ψ (psi) are the two rotatable backbone dihedrals per residue: φ is the C(i-1)–N–Cα–C torsion, ψ is the N–Cα–C–N(i+1) torsion, both in degrees on (−180°, 180°]. α-helical residues cluster near (−60°, −45°); β-strand residues near (−120°, +130°). A Ramachandran plot is simply a scatter of (φ, ψ) for every residue.

Radius of gyration, Cα contacts, bounding box. Radius of gyration (Rg) is the root-mean-square distance of Cα atoms from their centroid — a single number for overall size and compactness. A globular domain of N residues has Rg ≈ 2.2·N^0.38 Å; an extended or disordered chain has a much larger Rg. The Cα contact count is the number of residue pairs whose Cα atoms are within 8 Å and are more than four positions apart in sequence — a standard proxy for tertiary packing density. The bounding box is the smallest axis-aligned box enclosing all Cα atoms.

Secondary structure (3-state, P-SEA). Three-state secondary structure (P-SEA) collapses the eight DSSP classes into helix (a), strand (b), and coil (c). P-SEA assigns these from Cα geometry alone — distances and angles — without requiring backbone oxygens, so it works on any Cα trace.

Secondary structure (8-state, DSSP). DSSP 8-state secondary structure assigns each residue one of H (α-helix), G (3₁₀-helix), I (π-helix), E (extended β-strand), B (isolated β-bridge), T (hydrogen-bonded turn), S (bend), or '-' (coil). The assignment is computed from backbone hydrogen-bond geometry via the Kabsch–Sander algorithm.

Foldseek 3Di. A 3Di character summarizes, for each residue, the relative orientation of the Cα frame of its nearest spatial neighbor. Because it encodes fold topology rather than chemistry, 3Di alignments detect remote structural similarity that sequence alignment misses.

mmCIF coordinates. The mmCIF block holds the 3D Cartesian coordinates of each backbone atom (N, Cα, C, O) in ångströms. mmCIF is the PDB's canonical archive format — a tagged-loop text representation of the atomic model.

Sequence. Sequence gives the chain of amino acids in standard one-letter code (A=alanine, C=cysteine, …, Y=tyrosine), read N→C. It is the only feature that is directly encoded by the gene; all structural features are derived from the folded form of this sequence.